Protein AF-A0A4S8KQL3-F1 (afdb_monomer)

Foldseek 3Di:
DDPPPPPDPDDDVPDDDDDQKDKDWDQDPVRDIDIDIHHLVVFDKDWDQDPDPVDGIDIDTRHDDDD

pLDDT: mean 79.22, std 11.71, range [41.12, 93.25]

Mean predicted aligned error: 8.8 Å

Sequence (67 aa):
ISIEEWGSINLQHDRIYSHKVFWVNYTTYDMQWSQDSINPQTFTDIMVRSSDPDTPYCYACVHVKYG

Solvent-accessible surface area (backbone atoms only — not comparable to full-atom values): 4697 Å² total; per-residue (Å²): 135,75,87,80,74,67,79,78,81,79,53,70,90,79,57,86,85,88,66,88,60,45,76,50,75,48,73,46,97,87,71,45,82,47,74,50,77,48,42,48,91,71,68,42,72,45,80,42,79,39,91,49,88,93,43,69,61,43,79,47,75,46,77,75,81,89,126

Secondary structure (DSSP, 8-state):
--GGGS-----GGG-----SSEEEEEE-TTS-EEEEEE-GGG--EEEEE-S-SSS-EEEEE-PPPP-

Nearest PDB structures (foldseek):
  2jkg-assembly1_A  TM=2.990E-01  e=2.751E+00  Plasmodium falciparum

Organism: Dendrothele bispora (strain CBS 962.96) (NCBI:txid1314807)

Structure (mmCIF, N/CA/C/O backbone):
data_AF-A0A4S8KQL3-F1
#
_entry.id   AF-A0A4S8KQL3-F1
#
loop_
_atom_site.group_PDB
_atom_site.id
_atom_site.type_symbol
_atom_site.label_atom_id
_atom_site.label_alt_id
_atom_site.label_comp_id
_atom_site.label_asym_id
_atom_site.label_entity_id
_atom_site.label_seq_id
_atom_site.pdbx_PDB_ins_code
_atom_site.Cartn_x
_atom_site.Cartn_y
_atom_site.Cartn_z
_atom_site.occupancy
_atom_site.B_iso_or_equiv
_atom_site.auth_seq_id
_atom_site.auth_comp_id
_atom_site.auth_asym_id
_atom_site.auth_atom_id
_atom_site.pdbx_PDB_model_num
ATOM 1 N N . ILE A 1 1 ? -21.371 -14.311 -25.365 1.00 46.69 1 ILE A N 1
ATOM 2 C CA . ILE A 1 1 ? -20.454 -14.036 -24.237 1.00 46.69 1 ILE A CA 1
ATO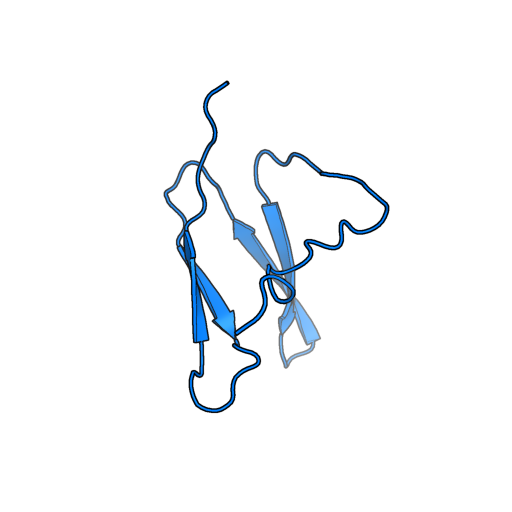M 3 C C . ILE A 1 1 ? -21.017 -14.811 -23.058 1.00 46.69 1 ILE A C 1
ATOM 5 O O . ILE A 1 1 ? -22.090 -14.468 -22.575 1.00 46.69 1 ILE A O 1
ATOM 9 N N . SER A 1 2 ? -20.428 -15.975 -22.780 1.00 41.12 2 SER A N 1
ATOM 10 C CA . SER A 1 2 ? -20.853 -16.904 -21.730 1.00 41.12 2 SER A CA 1
ATOM 11 C C . SER A 1 2 ? -20.577 -16.308 -20.347 1.00 41.12 2 SER A C 1
ATOM 13 O O . SER A 1 2 ? -19.685 -15.487 -20.177 1.00 41.12 2 SER A O 1
ATOM 15 N N . ILE A 1 3 ? -21.356 -16.735 -19.357 1.00 51.88 3 ILE A N 1
ATOM 16 C CA . ILE A 1 3 ? -21.328 -16.332 -17.937 1.00 51.88 3 ILE A CA 1
ATOM 17 C C . ILE A 1 3 ? -20.015 -16.713 -17.207 1.00 51.88 3 ILE A C 1
ATOM 19 O O . ILE A 1 3 ? -19.906 -16.592 -15.995 1.00 51.88 3 ILE A O 1
ATOM 23 N N . GLU A 1 4 ? -18.979 -17.152 -17.913 1.00 55.19 4 GLU A N 1
ATOM 24 C CA . GLU A 1 4 ? -17.820 -17.820 -17.305 1.00 55.19 4 GLU A CA 1
ATOM 25 C C . GLU A 1 4 ? -16.663 -16.886 -16.917 1.00 55.19 4 GLU A C 1
ATOM 27 O O . GLU A 1 4 ? -15.705 -17.337 -16.302 1.00 55.19 4 GLU A O 1
ATOM 32 N N . GLU A 1 5 ? -16.767 -15.580 -17.171 1.00 50.16 5 GLU A N 1
ATOM 33 C CA . GLU A 1 5 ? -15.753 -14.591 -16.759 1.00 50.16 5 GLU A CA 1
ATOM 34 C C . GLU A 1 5 ? -16.214 -13.709 -15.587 1.00 50.16 5 GLU A C 1
ATOM 36 O O . GLU A 1 5 ? -15.743 -12.586 -15.409 1.00 50.16 5 GLU A O 1
ATOM 41 N N . TRP A 1 6 ? -17.140 -14.187 -14.750 1.00 54.06 6 TRP A N 1
ATOM 42 C CA . TRP A 1 6 ? -17.352 -13.541 -13.454 1.00 54.06 6 TRP A CA 1
ATOM 43 C C . TRP A 1 6 ? -16.103 -13.791 -12.617 1.00 54.06 6 TRP A C 1
ATOM 45 O O . TRP A 1 6 ? -15.860 -14.916 -12.180 1.00 54.06 6 TRP A O 1
ATOM 55 N N . GLY A 1 7 ? -15.292 -12.738 -12.472 1.00 58.78 7 GLY A N 1
ATOM 56 C CA . GLY A 1 7 ? -14.006 -12.738 -11.783 1.00 58.78 7 GLY A CA 1
ATOM 57 C C . GLY A 1 7 ? -14.047 -13.597 -10.527 1.00 58.78 7 GLY A C 1
ATOM 58 O O . GLY A 1 7 ? -14.627 -13.217 -9.511 1.00 58.78 7 GLY A O 1
ATOM 59 N N . SER A 1 8 ? -13.461 -14.787 -10.623 1.00 68.31 8 SER A N 1
ATOM 60 C CA . SER A 1 8 ? -13.385 -15.707 -9.501 1.00 68.31 8 SER A CA 1
ATOM 61 C C . SER A 1 8 ? -12.469 -15.078 -8.461 1.00 68.31 8 SER A C 1
ATOM 63 O O . SER A 1 8 ? -11.263 -14.949 -8.674 1.00 68.31 8 SER A O 1
ATOM 65 N N . ILE A 1 9 ? -13.050 -14.636 -7.346 1.00 72.12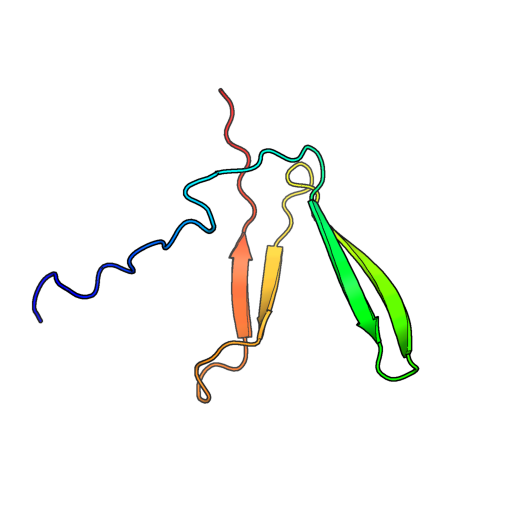 9 ILE A N 1
ATOM 66 C CA . ILE A 1 9 ? -12.285 -14.103 -6.222 1.00 72.12 9 ILE A CA 1
ATOM 67 C C . ILE A 1 9 ? -11.578 -15.291 -5.571 1.00 72.12 9 ILE A C 1
ATOM 69 O O . ILE A 1 9 ? -12.186 -16.066 -4.836 1.00 72.12 9 ILE A O 1
ATOM 73 N N . ASN A 1 10 ? -10.291 -15.455 -5.868 1.00 79.75 10 ASN A N 1
ATOM 74 C CA . ASN A 1 10 ? -9.464 -16.460 -5.217 1.00 79.75 10 ASN A CA 1
ATOM 75 C C . ASN A 1 10 ? -9.024 -15.929 -3.847 1.00 79.75 10 ASN A C 1
ATOM 77 O O . ASN A 1 10 ? -8.159 -15.055 -3.752 1.00 79.75 10 ASN A O 1
ATOM 81 N N . LEU A 1 11 ? -9.657 -16.429 -2.785 1.00 79.81 11 LEU A N 1
ATOM 82 C CA . LEU A 1 11 ? -9.277 -16.100 -1.418 1.00 79.81 11 LEU A CA 1
ATOM 83 C C . LEU A 1 11 ? -7.998 -16.846 -1.055 1.00 79.81 11 LEU A C 1
ATOM 85 O O . LEU A 1 11 ? -7.975 -18.072 -0.931 1.00 79.81 11 LEU A O 1
ATOM 89 N N . GLN A 1 12 ? -6.928 -16.094 -0.821 1.00 79.25 12 GLN A N 1
ATOM 90 C CA . GLN A 1 12 ? -5.685 -16.678 -0.348 1.00 79.25 12 GLN A CA 1
ATOM 91 C C . GLN A 1 12 ? -5.928 -17.392 0.992 1.00 79.25 12 GLN A C 1
ATOM 93 O O . GLN A 1 12 ? -6.380 -16.783 1.962 1.00 79.25 12 GLN A O 1
ATOM 98 N N . HIS A 1 13 ? -5.605 -18.685 1.050 1.00 87.06 13 HIS A N 1
ATOM 99 C CA . HIS A 1 13 ? -5.830 -19.547 2.219 1.00 87.06 13 HIS A CA 1
ATOM 100 C C . HIS A 1 13 ? -7.298 -19.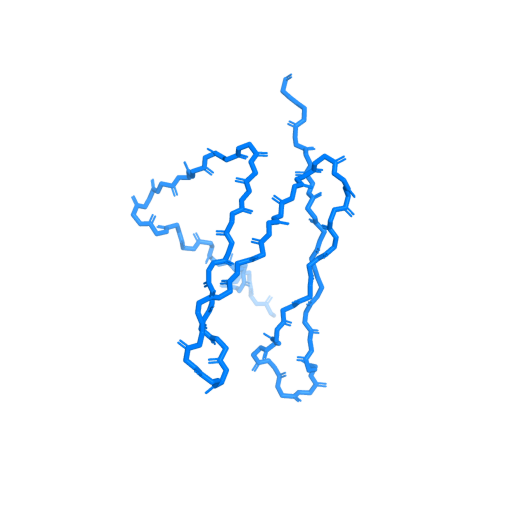715 2.645 1.00 87.06 13 HIS A C 1
ATOM 102 O O . HIS A 1 13 ? -7.525 -20.119 3.784 1.00 87.06 13 HIS A O 1
ATOM 108 N N . ASP A 1 14 ? -8.270 -19.404 1.778 1.00 86.19 14 ASP A N 1
ATOM 109 C CA . ASP A 1 14 ? -9.705 -19.452 2.107 1.00 86.19 14 ASP A CA 1
ATOM 110 C C . ASP A 1 14 ? -10.057 -18.633 3.36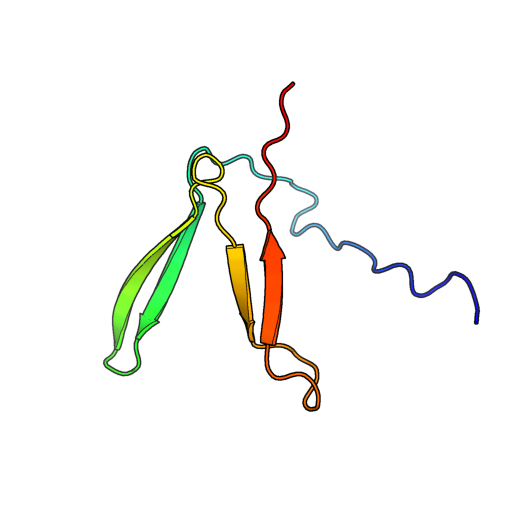9 1.00 86.19 14 ASP A C 1
ATOM 112 O O . ASP A 1 14 ? -10.847 -19.029 4.226 1.00 86.19 14 ASP A O 1
ATOM 116 N N . ARG A 1 15 ? -9.380 -17.489 3.546 1.00 81.44 15 ARG A N 1
ATOM 117 C CA . ARG A 1 15 ? -9.519 -16.626 4.727 1.00 81.44 15 ARG A CA 1
ATOM 118 C C . ARG A 1 15 ? -9.752 -15.177 4.336 1.00 81.44 15 ARG A C 1
ATOM 120 O O . ARG A 1 15 ? -9.159 -14.664 3.391 1.00 81.44 15 ARG A O 1
ATOM 127 N N . ILE A 1 16 ? -10.571 -14.505 5.139 1.00 82.88 16 ILE A N 1
ATOM 128 C CA . ILE A 1 16 ? -10.805 -13.062 5.077 1.00 82.88 16 ILE A CA 1
ATOM 129 C C . ILE A 1 16 ? -10.292 -12.453 6.380 1.00 82.88 16 ILE A C 1
ATOM 131 O O . ILE A 1 16 ? -10.641 -12.912 7.467 1.00 82.88 16 ILE A O 1
ATOM 135 N N . TYR A 1 17 ? -9.469 -11.413 6.269 1.00 80.62 17 TYR A N 1
ATOM 136 C CA . TYR A 1 17 ? -8.901 -10.707 7.414 1.00 80.62 17 TYR A CA 1
ATOM 137 C C . TYR A 1 17 ? -9.606 -9.365 7.608 1.00 80.62 17 TYR A C 1
ATOM 139 O O . TYR A 1 17 ? -9.814 -8.619 6.653 1.00 80.62 17 TYR A O 1
ATOM 147 N N . SER A 1 18 ? -9.962 -9.053 8.854 1.00 81.31 18 SER A N 1
ATOM 148 C CA . SER A 1 18 ? -10.533 -7.759 9.226 1.00 81.31 18 SER A CA 1
ATOM 149 C C . SER A 1 18 ? -9.467 -6.901 9.898 1.00 81.31 18 SER A C 1
ATOM 151 O O . SER A 1 18 ? -8.837 -7.325 10.868 1.00 81.31 18 SER A O 1
ATOM 153 N N . HIS A 1 19 ? -9.270 -5.689 9.383 1.00 79.94 19 HIS A N 1
ATOM 154 C CA . HIS A 1 19 ? -8.293 -4.735 9.895 1.00 79.94 19 HIS A CA 1
ATOM 155 C C . HIS A 1 19 ? -8.976 -3.406 10.209 1.00 79.94 19 HIS A C 1
ATOM 157 O O . HIS A 1 19 ? -9.737 -2.885 9.398 1.00 79.94 19 HIS A O 1
ATOM 163 N N . LYS A 1 20 ? -8.666 -2.824 11.376 1.00 81.62 20 LYS A N 1
ATOM 164 C CA . LYS A 1 20 ? -9.133 -1.475 11.740 1.00 81.62 20 LYS A CA 1
ATOM 165 C C . LYS A 1 20 ? -8.496 -0.397 10.851 1.00 81.62 20 LYS A C 1
ATOM 167 O O . LYS A 1 20 ? -9.169 0.544 10.453 1.00 81.62 20 LYS A O 1
ATOM 172 N N . VAL A 1 21 ? -7.205 -0.552 10.568 1.00 83.56 21 VAL A N 1
ATOM 173 C CA . VAL A 1 21 ? -6.421 0.225 9.600 1.00 83.56 21 VAL A CA 1
ATOM 174 C C . VAL A 1 21 ? -5.551 -0.784 8.861 1.00 83.56 21 VAL A C 1
ATOM 176 O O . VAL A 1 21 ? -4.924 -1.631 9.504 1.00 83.56 21 VAL A O 1
ATOM 179 N N . PHE A 1 22 ? -5.546 -0.729 7.534 1.00 87.06 22 PHE A N 1
ATOM 180 C CA . PHE A 1 22 ? -4.724 -1.597 6.699 1.00 87.06 22 PHE A CA 1
ATOM 181 C C . PHE A 1 22 ? -3.408 -0.888 6.376 1.00 87.06 22 PHE A C 1
ATOM 183 O O . PHE A 1 22 ? -3.419 0.300 6.080 1.00 87.06 22 PHE A O 1
ATOM 190 N N . TRP A 1 23 ? -2.278 -1.585 6.457 1.00 89.25 23 TRP A N 1
ATOM 191 C CA . TRP A 1 23 ? -0.962 -0.989 6.228 1.00 89.25 23 TRP A CA 1
ATOM 192 C C . TRP A 1 23 ? -0.266 -1.706 5.074 1.00 89.25 23 TRP A C 1
ATOM 194 O O . TRP A 1 23 ? -0.142 -2.932 5.091 1.00 89.25 23 TRP A O 1
ATOM 204 N N . VAL A 1 24 ? 0.205 -0.943 4.090 1.00 87.75 24 VAL A N 1
ATOM 205 C CA . VAL A 1 24 ? 0.916 -1.439 2.910 1.00 87.75 24 VAL A CA 1
ATOM 206 C C . VAL A 1 24 ? 2.377 -1.055 3.041 1.00 87.75 24 VAL A C 1
ATOM 208 O O . VAL A 1 24 ? 2.726 0.117 2.952 1.00 87.75 24 VAL A O 1
ATOM 211 N N . ASN A 1 25 ? 3.232 -2.049 3.258 1.00 88.50 25 ASN A N 1
ATOM 212 C CA . ASN A 1 25 ? 4.677 -1.855 3.251 1.00 88.50 25 ASN A CA 1
ATOM 213 C C . ASN A 1 25 ? 5.200 -2.008 1.826 1.00 88.50 25 ASN A C 1
ATOM 215 O O . ASN A 1 25 ? 4.853 -2.974 1.142 1.00 88.50 25 ASN A O 1
ATOM 219 N N . TYR A 1 26 ? 6.063 -1.096 1.400 1.00 84.38 26 TYR A N 1
ATOM 220 C CA . TYR A 1 26 ? 6.747 -1.185 0.118 1.00 84.38 26 TYR A CA 1
ATOM 221 C C . TYR A 1 26 ? 8.177 -0.676 0.250 1.00 84.38 26 TYR A C 1
ATOM 223 O O . TYR A 1 26 ? 8.496 0.191 1.062 1.00 84.38 26 TYR A O 1
ATOM 231 N N . THR A 1 27 ? 9.052 -1.244 -0.568 1.00 84.75 27 THR A N 1
ATOM 232 C CA . THR A 1 27 ? 10.435 -0.794 -0.665 1.00 84.75 27 THR A CA 1
ATOM 233 C C . THR A 1 27 ? 10.505 0.292 -1.726 1.00 84.75 27 THR A C 1
ATOM 235 O O . THR A 1 27 ? 10.118 0.067 -2.875 1.00 84.75 27 THR A O 1
ATOM 238 N N . THR A 1 28 ? 10.980 1.474 -1.355 1.00 82.50 28 THR A N 1
ATOM 239 C CA . THR A 1 28 ? 11.277 2.541 -2.309 1.00 82.50 28 THR A CA 1
ATOM 240 C C . THR A 1 28 ? 12.562 2.216 -3.077 1.00 82.50 28 THR A C 1
ATOM 242 O O . THR A 1 28 ? 13.343 1.347 -2.691 1.00 82.50 28 THR A O 1
ATOM 245 N N . TYR A 1 29 ? 12.777 2.876 -4.217 1.00 77.00 29 TYR A N 1
ATOM 246 C CA . TYR A 1 29 ? 13.895 2.585 -5.130 1.00 77.00 29 TYR A CA 1
ATOM 247 C C . TYR A 1 29 ? 15.284 2.653 -4.461 1.00 77.00 29 TYR A C 1
ATOM 249 O O . TYR A 1 29 ? 16.202 1.935 -4.843 1.00 77.00 29 TYR A O 1
ATOM 257 N N . ASP A 1 30 ? 15.427 3.478 -3.430 1.00 82.56 30 ASP A N 1
ATOM 258 C CA . ASP A 1 30 ? 16.631 3.635 -2.609 1.00 82.56 3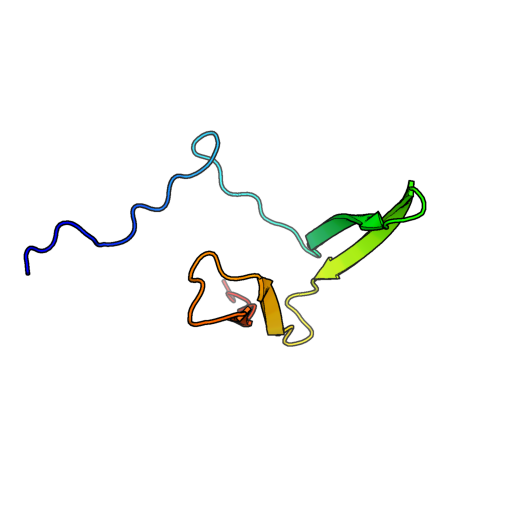0 ASP A CA 1
ATOM 259 C C . ASP A 1 30 ? 16.765 2.589 -1.485 1.00 82.56 30 ASP A C 1
ATOM 261 O O . ASP A 1 30 ? 17.574 2.755 -0.575 1.00 82.56 30 ASP A O 1
ATOM 265 N N . MET A 1 31 ? 15.994 1.500 -1.557 1.00 80.12 31 MET A N 1
ATOM 266 C CA . MET A 1 31 ? 15.939 0.417 -0.569 1.00 80.12 31 MET A CA 1
ATOM 267 C C . MET A 1 31 ? 15.458 0.851 0.822 1.00 80.12 31 MET A C 1
ATOM 269 O O . MET A 1 31 ? 15.637 0.106 1.787 1.00 80.12 31 MET A O 1
ATOM 273 N N . GLN A 1 32 ? 14.816 2.016 0.948 1.00 80.75 32 GLN A N 1
ATOM 274 C CA . GLN A 1 32 ? 14.145 2.379 2.192 1.00 80.75 32 GLN A CA 1
ATOM 275 C C . GLN A 1 32 ? 12.802 1.643 2.297 1.00 80.75 32 GLN A C 1
ATOM 277 O O . GLN A 1 32 ? 12.098 1.423 1.310 1.00 80.75 32 GLN A O 1
ATOM 282 N N . TRP A 1 33 ? 12.446 1.219 3.508 1.00 83.31 33 TRP A N 1
ATOM 283 C CA . TRP A 1 33 ? 11.112 0.697 3.787 1.00 83.31 33 TRP A CA 1
ATOM 284 C C . TRP A 1 33 ? 10.185 1.864 4.096 1.00 83.31 33 TRP A C 1
ATOM 286 O O . TRP A 1 33 ? 10.375 2.563 5.090 1.00 83.31 33 TRP A O 1
ATOM 296 N N . SER A 1 34 ? 9.190 2.055 3.235 1.00 87.62 34 SER A N 1
ATOM 297 C CA . SER A 1 34 ? 8.100 2.998 3.447 1.00 87.62 34 SER A CA 1
ATOM 298 C C . SER A 1 34 ? 6.802 2.237 3.692 1.00 87.62 34 SER A C 1
ATOM 300 O O . SER A 1 34 ? 6.679 1.040 3.402 1.00 87.62 34 SER A O 1
ATOM 302 N N . GLN A 1 35 ? 5.834 2.936 4.267 1.00 87.31 35 GLN A N 1
ATOM 303 C CA . GLN A 1 35 ? 4.567 2.355 4.651 1.00 87.31 35 GLN A CA 1
ATOM 304 C C . GLN A 1 35 ? 3.435 3.354 4.452 1.00 87.31 35 GLN A C 1
ATOM 306 O O . GLN A 1 35 ? 3.468 4.454 5.000 1.00 87.31 35 GLN A O 1
ATOM 311 N N . ASP A 1 36 ? 2.401 2.913 3.744 1.00 86.81 36 ASP A N 1
ATOM 312 C CA . ASP A 1 36 ? 1.161 3.666 3.592 1.00 86.81 36 ASP A CA 1
ATOM 313 C C . ASP A 1 36 ? 0.071 3.038 4.465 1.00 86.81 36 ASP A C 1
ATOM 315 O O . ASP A 1 36 ? -0.062 1.813 4.545 1.00 86.81 36 ASP A O 1
ATOM 319 N N . SER A 1 37 ? -0.738 3.874 5.118 1.00 86.94 37 SER A N 1
ATOM 320 C CA . SER A 1 37 ? -1.893 3.430 5.901 1.00 86.94 37 SER A CA 1
ATOM 321 C C . SER A 1 37 ? -3.194 3.741 5.167 1.00 86.94 37 SER A C 1
ATOM 323 O O . SER A 1 37 ? -3.459 4.893 4.826 1.00 86.94 37 SER A O 1
ATOM 325 N N . ILE A 1 38 ? -4.039 2.734 4.991 1.00 86.88 38 ILE A N 1
ATOM 326 C CA . ILE A 1 38 ? -5.384 2.845 4.437 1.00 86.88 38 ILE A CA 1
ATOM 327 C C . ILE A 1 38 ? -6.373 2.764 5.599 1.00 86.88 38 ILE A C 1
ATOM 329 O O . ILE A 1 38 ? -6.534 1.717 6.237 1.00 86.88 38 ILE A O 1
ATOM 333 N N . ASN A 1 39 ? -7.032 3.888 5.883 1.00 82.81 39 ASN A N 1
ATOM 334 C CA . ASN A 1 39 ? -8.057 3.991 6.914 1.00 82.81 39 ASN A CA 1
ATOM 335 C C . ASN A 1 39 ? -9.450 4.078 6.263 1.00 82.81 39 ASN A C 1
ATOM 337 O O . ASN A 1 39 ? -9.806 5.118 5.711 1.00 82.81 39 ASN A O 1
ATOM 341 N N . PRO A 1 40 ? -10.286 3.033 6.380 1.00 73.75 40 PRO A N 1
ATOM 342 C CA . PRO A 1 40 ? -11.642 3.051 5.835 1.00 73.75 40 PRO A CA 1
ATOM 343 C C . PRO A 1 40 ? -12.514 4.219 6.329 1.00 73.75 40 PRO A C 1
ATOM 345 O O . PRO A 1 40 ? -13.445 4.622 5.641 1.00 73.75 40 PRO A O 1
ATOM 348 N N . GLN A 1 41 ? -12.223 4.787 7.506 1.00 75.81 41 GLN A N 1
ATOM 349 C CA . GLN A 1 41 ? -13.019 5.873 8.096 1.00 75.81 41 GLN A CA 1
ATOM 350 C C . GLN A 1 41 ? -12.830 7.229 7.400 1.00 75.81 41 GLN A C 1
ATOM 352 O O . GLN A 1 41 ? -13.615 8.142 7.639 1.00 75.81 41 GLN A O 1
ATOM 357 N N . THR A 1 42 ? -11.802 7.377 6.561 1.00 75.94 42 THR A N 1
ATOM 358 C CA . THR A 1 42 ? -11.450 8.653 5.917 1.00 75.94 42 THR A CA 1
ATOM 359 C C . THR A 1 42 ? -11.844 8.735 4.443 1.00 75.94 42 THR A C 1
ATOM 361 O O . THR A 1 42 ? -11.362 9.631 3.763 1.00 75.94 42 THR A O 1
ATOM 364 N N . PHE A 1 43 ? -12.706 7.833 3.947 1.00 68.56 43 PHE A N 1
ATOM 365 C CA . PHE A 1 43 ? -13.086 7.755 2.525 1.00 68.56 43 PHE A CA 1
ATOM 366 C C . PHE A 1 43 ? -11.854 7.712 1.610 1.00 68.56 43 PHE A C 1
ATOM 368 O O . PHE A 1 43 ? -11.617 8.596 0.793 1.00 68.56 43 PHE A O 1
ATOM 375 N N . THR A 1 44 ? -11.014 6.696 1.811 1.00 78.12 44 THR A N 1
ATOM 376 C CA . THR A 1 44 ? -9.772 6.549 1.053 1.00 78.12 44 THR A CA 1
ATOM 377 C C . THR A 1 44 ? -10.055 5.979 -0.334 1.00 78.12 44 THR A C 1
ATOM 379 O O . THR A 1 44 ? -10.479 4.828 -0.460 1.00 78.12 44 THR A O 1
ATOM 382 N N . ASP A 1 45 ? -9.765 6.768 -1.364 1.00 84.19 45 ASP A N 1
ATOM 383 C CA . ASP A 1 45 ? -9.623 6.277 -2.731 1.00 84.19 45 ASP A CA 1
ATOM 384 C C . ASP A 1 45 ? -8.218 5.695 -2.930 1.00 84.19 45 ASP A C 1
ATOM 386 O O . ASP A 1 45 ? -7.214 6.248 -2.475 1.00 84.19 45 ASP A O 1
ATOM 390 N N . ILE A 1 46 ? -8.150 4.552 -3.603 1.00 85.31 46 ILE A N 1
ATOM 391 C CA . ILE A 1 46 ? -6.927 3.811 -3.893 1.00 85.31 46 ILE A CA 1
ATOM 392 C C . ILE A 1 46 ? -6.713 3.841 -5.400 1.00 85.31 46 ILE A C 1
ATOM 394 O O . ILE A 1 46 ? -7.606 3.484 -6.167 1.00 85.31 46 ILE A O 1
ATOM 398 N N . MET A 1 47 ? -5.506 4.211 -5.818 1.00 89.94 47 MET A N 1
ATOM 399 C CA . MET A 1 47 ? -5.056 4.08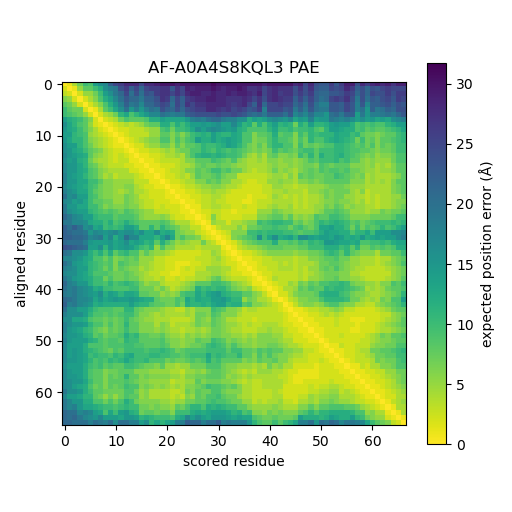0 -7.198 1.00 89.94 47 MET A CA 1
ATOM 400 C C . MET A 1 47 ? -3.995 2.984 -7.273 1.00 89.94 47 MET A C 1
ATOM 402 O O . MET A 1 47 ? -3.003 3.023 -6.548 1.00 89.94 47 MET A O 1
ATOM 406 N N . VAL A 1 48 ? -4.194 2.004 -8.148 1.00 87.88 48 VAL A N 1
ATOM 407 C CA . VAL A 1 48 ? -3.262 0.887 -8.347 1.00 87.88 48 VAL A CA 1
ATOM 408 C C . VAL A 1 48 ? -2.824 0.875 -9.800 1.00 87.88 48 VAL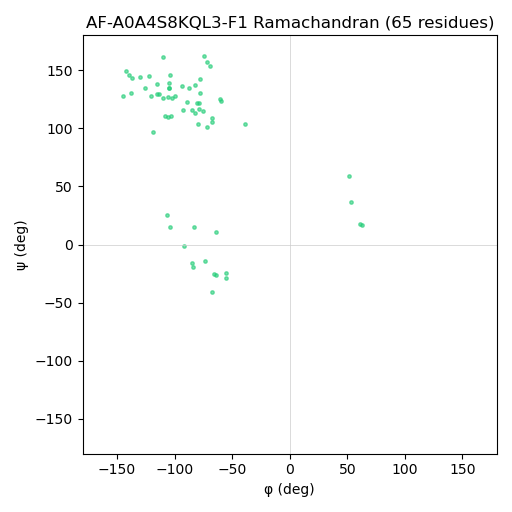 A C 1
ATOM 410 O O . VAL A 1 48 ? -3.605 1.196 -10.691 1.00 87.88 48 VAL A O 1
ATOM 413 N N . ARG A 1 49 ? -1.572 0.500 -10.061 1.00 87.50 49 ARG A N 1
ATOM 414 C CA . ARG A 1 49 ? -1.117 0.259 -11.431 1.00 87.50 49 ARG A CA 1
ATOM 415 C C . ARG A 1 49 ? -1.951 -0.862 -12.050 1.00 87.50 49 ARG A C 1
ATOM 417 O O . ARG A 1 49 ? -2.036 -1.951 -11.484 1.00 87.50 49 ARG A O 1
ATOM 424 N N . SER A 1 50 ? -2.550 -0.591 -13.201 1.00 89.88 50 SER A N 1
ATOM 425 C CA . SER A 1 50 ? -3.331 -1.602 -13.906 1.00 89.88 50 SER A CA 1
ATOM 426 C C . SER A 1 50 ? -2.430 -2.665 -14.530 1.00 89.88 50 SER A C 1
ATOM 428 O O . SER A 1 50 ? -1.253 -2.426 -14.812 1.00 89.88 50 SER A O 1
ATOM 430 N N . SER A 1 51 ? -3.008 -3.840 -14.773 1.00 86.69 51 SER A N 1
ATOM 431 C CA . SER A 1 51 ? -2.400 -4.870 -15.625 1.00 86.69 51 SER A CA 1
ATOM 432 C C . SER A 1 51 ? -2.697 -4.658 -17.115 1.00 86.69 51 SER A C 1
ATOM 434 O O . SER A 1 51 ? -2.023 -5.252 -17.950 1.00 86.69 51 SER A O 1
ATOM 436 N N . ASP A 1 52 ? -3.682 -3.819 -17.445 1.00 88.44 52 ASP A N 1
ATOM 437 C CA . ASP A 1 52 ? -4.024 -3.438 -18.817 1.00 88.44 52 ASP A CA 1
ATOM 438 C C . ASP A 1 52 ? -3.067 -2.336 -19.321 1.00 88.44 52 ASP A C 1
ATOM 440 O O . ASP A 1 52 ? -2.980 -1.282 -18.684 1.00 88.44 52 ASP A O 1
ATOM 444 N N . PRO A 1 53 ? -2.332 -2.544 -20.431 1.00 87.25 53 PRO A N 1
ATOM 445 C CA . PRO A 1 53 ? -1.424 -1.539 -20.981 1.00 87.25 53 PRO A CA 1
ATOM 446 C C . PRO A 1 53 ? -2.127 -0.279 -21.508 1.00 87.25 53 PRO A C 1
ATOM 448 O O . PRO A 1 53 ? -1.493 0.778 -21.522 1.00 87.25 53 PRO A O 1
ATOM 451 N N . ASP A 1 54 ? -3.401 -0.364 -21.906 1.00 93.25 54 ASP A N 1
ATOM 452 C CA . ASP A 1 54 ? -4.159 0.778 -22.443 1.00 93.25 54 ASP A CA 1
ATOM 453 C C . ASP A 1 54 ? -4.763 1.652 -21.329 1.00 93.25 54 ASP A C 1
ATOM 455 O O . ASP A 1 54 ? -5.056 2.833 -21.532 1.00 93.25 54 ASP A O 1
ATOM 459 N N . THR A 1 55 ? -4.883 1.099 -20.118 1.00 88.81 55 THR A N 1
ATOM 460 C CA . THR A 1 55 ? -5.416 1.785 -18.938 1.00 88.81 55 THR A CA 1
ATOM 461 C C . THR A 1 55 ? -4.340 1.836 -17.856 1.00 88.81 55 THR A C 1
ATOM 463 O O . THR A 1 55 ? -4.221 0.883 -17.105 1.00 88.81 55 THR A O 1
ATOM 466 N N . PRO A 1 56 ? -3.559 2.916 -17.684 1.00 89.56 56 PRO A N 1
ATOM 467 C CA . PRO A 1 56 ? -2.369 2.887 -16.821 1.00 89.56 56 PRO A CA 1
ATOM 468 C C . PRO A 1 56 ? -2.664 2.647 -15.326 1.00 89.56 56 PRO A C 1
ATOM 470 O O . PRO A 1 56 ? -1.815 2.110 -14.604 1.00 89.56 56 PRO A O 1
ATOM 473 N N . TYR A 1 57 ? -3.860 3.011 -14.852 1.00 91.50 57 TYR A N 1
ATOM 474 C CA . TYR A 1 57 ? -4.247 2.916 -13.444 1.00 91.50 57 TYR A CA 1
ATOM 475 C C . TYR A 1 57 ? -5.687 2.431 -13.262 1.00 91.50 57 TYR A C 1
ATOM 477 O O . TYR A 1 57 ? -6.577 2.790 -14.028 1.00 91.50 57 TYR A O 1
ATOM 485 N N . CYS A 1 58 ? -5.910 1.676 -12.190 1.00 88.38 58 CYS A N 1
ATOM 486 C CA . CYS A 1 58 ? -7.221 1.317 -11.667 1.00 88.38 58 CYS A CA 1
ATOM 487 C C . CYS A 1 58 ? -7.529 2.149 -10.423 1.00 88.38 58 CYS A C 1
ATOM 489 O O . CYS A 1 58 ? -6.634 2.419 -9.620 1.00 88.38 58 CYS A O 1
ATOM 491 N N . TYR A 1 59 ? -8.803 2.482 -10.232 1.00 88.31 59 TYR A N 1
ATOM 492 C CA . TYR A 1 59 ? -9.291 3.192 -9.054 1.00 88.31 59 TYR A CA 1
ATOM 493 C C . TYR A 1 59 ? -10.238 2.303 -8.253 1.00 88.31 59 TYR A C 1
ATOM 495 O O . TYR A 1 59 ? -11.079 1.608 -8.824 1.00 88.31 59 TYR A O 1
ATOM 503 N N . ALA A 1 60 ? -10.109 2.335 -6.931 1.00 86.12 60 ALA A N 1
ATOM 504 C CA . ALA A 1 60 ? -10.989 1.635 -6.007 1.00 86.12 60 ALA A CA 1
ATOM 505 C C . ALA A 1 60 ? -11.339 2.541 -4.825 1.00 86.12 60 ALA A C 1
ATOM 507 O O . ALA 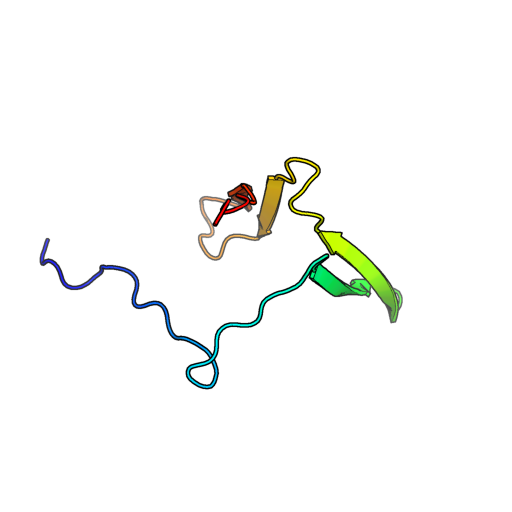A 1 60 ? -10.490 3.280 -4.339 1.00 86.12 60 ALA A O 1
ATOM 508 N N . CYS A 1 61 ? -12.573 2.451 -4.334 1.00 82.25 61 CYS A N 1
ATOM 509 C CA . CYS A 1 61 ? -13.008 3.170 -3.140 1.00 82.25 61 CYS A CA 1
ATOM 510 C C . CYS A 1 61 ? -13.109 2.200 -1.958 1.00 82.25 61 CYS A C 1
ATOM 512 O O . CYS A 1 61 ? -13.658 1.098 -2.087 1.00 82.25 61 CYS A O 1
ATOM 514 N N . VAL A 1 62 ? -12.587 2.596 -0.796 1.00 84.00 62 VAL A N 1
ATOM 515 C CA . VAL A 1 62 ? -12.714 1.801 0.428 1.00 84.00 62 VAL A CA 1
ATOM 516 C C . VAL A 1 62 ? -14.073 2.061 1.070 1.00 84.00 62 VAL A C 1
ATOM 518 O O . VAL A 1 62 ? -14.340 3.143 1.588 1.00 84.00 62 VAL A O 1
ATOM 521 N N . HIS A 1 63 ? -14.923 1.036 1.091 1.00 79.19 63 HIS A N 1
ATOM 522 C CA . HIS A 1 63 ? -16.237 1.106 1.724 1.00 79.19 63 HIS A CA 1
ATOM 523 C C . HIS A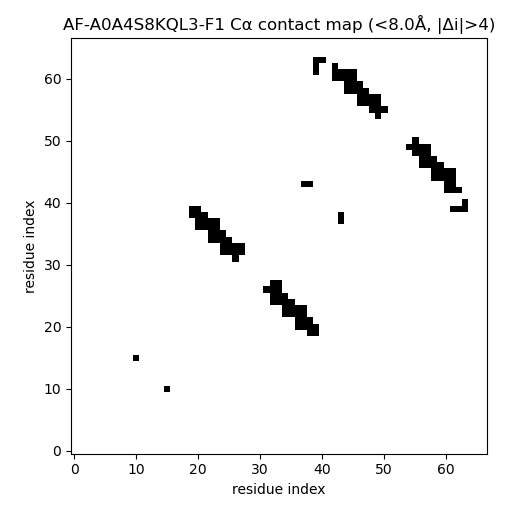 1 63 ? -16.239 0.462 3.110 1.00 79.19 63 HIS A C 1
ATOM 525 O O . HIS A 1 63 ? -15.890 -0.708 3.273 1.00 79.19 63 HIS A O 1
ATOM 531 N N . VAL A 1 64 ? -16.723 1.207 4.104 1.00 76.25 64 VAL A N 1
ATOM 532 C CA . VAL A 1 64 ? -17.035 0.665 5.430 1.00 76.25 64 VAL A CA 1
ATOM 533 C C . VAL A 1 64 ? -18.370 -0.073 5.365 1.00 76.25 64 VAL A C 1
ATOM 535 O O . VAL A 1 64 ? -19.367 0.462 4.880 1.00 76.25 64 VAL A O 1
ATOM 538 N N . LYS A 1 65 ? -18.404 -1.306 5.873 1.00 70.50 65 LYS A N 1
ATOM 539 C CA . LYS A 1 65 ? -19.655 -2.018 6.147 1.00 70.50 65 LYS A CA 1
ATOM 540 C C . LYS A 1 65 ? -20.046 -1.747 7.598 1.00 70.50 65 LYS A C 1
ATOM 542 O O . LYS A 1 65 ? -19.313 -2.123 8.507 1.00 70.50 65 LYS A O 1
ATOM 547 N N . TYR A 1 66 ? -21.178 -1.082 7.801 1.00 66.56 66 TYR A N 1
ATOM 548 C CA . TYR A 1 66 ? -21.827 -1.014 9.108 1.00 66.56 66 TYR A CA 1
ATOM 549 C C . TYR A 1 66 ? -22.582 -2.331 9.317 1.00 66.56 66 TYR A C 1
ATOM 551 O O . TYR A 1 66 ? -23.378 -2.713 8.457 1.00 66.56 66 TYR A O 1
ATOM 559 N N . GLY A 1 67 ? -22.250 -3.044 10.392 1.00 56.09 67 GLY A N 1
ATOM 560 C CA . GLY A 1 67 ? -22.928 -4.265 10.835 1.00 56.09 67 GLY A CA 1
ATOM 561 C C . GLY A 1 67 ? -23.841 -4.000 12.017 1.00 56.09 67 GLY A C 1
ATOM 562 O O . GLY A 1 67 ? -23.657 -2.946 12.668 1.00 56.09 67 GLY A O 1
#

Radius of gyration: 15.69 Å; Cα contacts (8 Å, |Δi|>4): 64; chains: 1; bounding box: 40×28×36 Å